Protein AF-A0A9D0KLK1-F1 (afdb_monomer_lite)

pLDDT: mean 88.94, std 11.01, range [48.66, 98.19]

Secondary structure (DSSP, 8-state):
-HHHHHHHHHHHHHHHHHHHHHHHHHHHHHHS-----S-EEEEEE-SEE-TT-EEEEEEEEE-TTT--B-TT-EEEEEEEETT--PPEEEEEEE--TTSEEEEEEEPPTT--EEEEEEEEEEETTEEEEEEEEEEE------

Foldseek 3Di:
DVVVVVVVVVVVVVVVVVVVVVVVVVVVVVPPPPLVQQKDKDKAFDQEAEAQDKGKIKIAIAGVPPRHAFWFKKKWKWKAAPVDDDTDTFDIDTAHNRRMDIDMGTHHNPDAAKMWIWIWIGGPRGIDIDIGIHHYDHDDDD

Radius of gyration: 25.29 Å; chains: 1; bounding box: 53×71×58 Å

Sequence (142 aa):
MHRWRWFLIGLWVLILLGASGLAVMVAYYVHLPQHLSQHETLVLGQSTLVPGSTTAMRVVVRDSRDAAPLPDASVKVLMRPREGGRGQVLFEGTTDERGTLGVAFTVPESAEGQQVLVVETRSALGADRFEQPVTVRREYRV

Structure (mmCIF, N/CA/C/O backbone):
data_AF-A0A9D0KLK1-F1
#
_entry.id   AF-A0A9D0KLK1-F1
#
loop_
_atom_site.group_PDB
_atom_site.id
_atom_site.type_symbol
_atom_site.label_atom_id
_atom_site.label_alt_id
_atom_site.label_comp_id
_atom_site.label_asym_id
_atom_site.label_entity_id
_atom_site.label_seq_id
_atom_site.pdbx_PDB_ins_code
_atom_site.Cartn_x
_atom_site.Cartn_y
_atom_site.Cartn_z
_atom_site.occupancy
_atom_site.B_iso_or_equiv
_atom_site.auth_seq_id
_atom_site.auth_comp_id
_atom_site.auth_asym_id
_atom_site.auth_atom_id
_atom_site.pdbx_PDB_model_num
ATOM 1 N N . MET A 1 1 ? 18.804 55.999 -39.648 1.00 60.53 1 MET A N 1
ATOM 2 C CA . MET A 1 1 ? 18.977 54.590 -40.086 1.00 60.53 1 MET A CA 1
ATOM 3 C C . MET A 1 1 ? 19.702 53.685 -39.076 1.00 60.53 1 MET A C 1
ATOM 5 O O . MET A 1 1 ? 19.455 52.488 -39.095 1.00 60.53 1 MET A O 1
ATOM 9 N N . HIS A 1 2 ? 20.551 54.204 -38.173 1.00 63.03 2 HIS A N 1
ATOM 10 C CA . HIS A 1 2 ? 21.289 53.385 -37.190 1.00 63.03 2 HIS A CA 1
ATOM 11 C C . HIS A 1 2 ? 20.370 52.713 -36.147 1.00 63.03 2 HIS A C 1
ATOM 13 O O . HIS A 1 2 ? 20.388 51.497 -36.019 1.00 63.03 2 HIS A O 1
ATOM 19 N N . ARG A 1 3 ? 19.479 53.464 -35.479 1.00 69.94 3 ARG A N 1
ATOM 20 C CA . ARG A 1 3 ? 18.626 52.963 -34.373 1.00 69.94 3 ARG A CA 1
ATOM 21 C C . ARG A 1 3 ? 17.751 51.756 -34.748 1.00 69.94 3 ARG A C 1
ATOM 23 O O . ARG A 1 3 ? 17.644 50.828 -33.961 1.00 69.94 3 ARG A O 1
ATOM 30 N N . TRP A 1 4 ? 17.202 51.726 -35.963 1.00 70.50 4 TRP A N 1
ATOM 31 C CA . TRP A 1 4 ? 16.369 50.620 -36.460 1.00 70.50 4 TRP A CA 1
ATOM 32 C C . TRP A 1 4 ? 17.148 49.303 -36.607 1.00 70.50 4 TRP A C 1
ATOM 34 O O . TRP A 1 4 ? 16.638 48.238 -36.279 1.00 70.50 4 TRP A O 1
ATOM 44 N N . ARG A 1 5 ? 18.417 49.374 -37.032 1.00 77.50 5 ARG A N 1
ATOM 45 C CA . ARG A 1 5 ? 19.294 48.197 -37.134 1.00 77.50 5 ARG A CA 1
ATOM 46 C C . ARG A 1 5 ? 19.613 47.614 -35.756 1.00 77.50 5 ARG A C 1
ATOM 48 O O . ARG A 1 5 ? 19.611 46.400 -35.616 1.00 77.50 5 ARG A O 1
ATOM 55 N N . TRP A 1 6 ? 19.803 48.455 -34.739 1.00 76.06 6 TRP A N 1
ATOM 56 C CA . TRP A 1 6 ? 20.006 48.001 -33.355 1.00 76.06 6 TRP A CA 1
ATOM 57 C C . TRP A 1 6 ? 18.751 47.369 -32.750 1.00 76.06 6 TRP A C 1
ATOM 59 O O . TRP A 1 6 ? 18.863 46.361 -32.060 1.00 76.06 6 TRP A O 1
ATOM 69 N N . PHE A 1 7 ? 17.562 47.893 -33.066 1.00 80.88 7 PHE A N 1
ATOM 70 C CA . PHE A 1 7 ? 16.302 47.253 -32.677 1.00 80.88 7 PHE A CA 1
ATOM 71 C C . PHE A 1 7 ? 16.126 45.876 -33.328 1.00 80.88 7 PHE A C 1
ATOM 73 O O . PHE A 1 7 ? 15.783 44.922 -32.637 1.00 80.88 7 PHE A O 1
ATOM 80 N N . LEU A 1 8 ? 16.418 45.748 -34.627 1.00 83.12 8 LEU A N 1
ATOM 81 C CA . LEU A 1 8 ? 16.353 44.457 -35.320 1.00 83.12 8 LEU A CA 1
ATOM 82 C C . LEU A 1 8 ? 17.360 43.449 -34.751 1.00 83.12 8 LEU A C 1
ATOM 84 O O . LEU A 1 8 ? 17.001 42.298 -34.530 1.00 83.12 8 LEU A O 1
ATOM 88 N N . ILE A 1 9 ? 18.594 43.872 -34.463 1.00 86.62 9 ILE A N 1
ATOM 89 C CA . ILE A 1 9 ? 19.612 43.004 -33.848 1.00 86.62 9 ILE A CA 1
ATOM 90 C C . ILE A 1 9 ? 19.170 42.559 -32.447 1.00 86.62 9 ILE A C 1
ATOM 92 O O . ILE A 1 9 ? 19.248 41.373 -32.135 1.00 86.62 9 ILE A O 1
ATOM 96 N N . GLY A 1 10 ? 18.648 43.475 -31.624 1.00 86.00 10 GLY A N 1
ATOM 97 C CA . GLY A 1 10 ? 18.133 43.145 -30.292 1.00 86.00 10 GLY A CA 1
ATOM 98 C C . GLY A 1 10 ? 16.967 42.153 -30.332 1.00 86.00 10 GLY A C 1
ATOM 99 O O . GLY A 1 10 ? 16.924 41.226 -29.526 1.00 86.00 10 GLY A O 1
ATOM 100 N N . LEU A 1 11 ? 16.066 42.294 -31.309 1.00 88.12 11 LEU A N 1
ATOM 101 C CA . LEU A 1 11 ? 14.948 41.371 -31.510 1.00 88.12 11 LEU A CA 1
ATOM 102 C C . LEU A 1 11 ? 15.431 39.958 -31.871 1.00 88.12 11 LEU A C 1
ATOM 104 O O . LEU A 1 11 ? 14.950 38.983 -31.298 1.00 88.12 11 LEU A O 1
ATOM 108 N N . TRP A 1 12 ? 16.414 39.837 -32.766 1.00 91.06 12 TRP A N 1
ATOM 109 C CA . TRP A 1 12 ? 16.992 38.539 -33.130 1.00 91.06 12 TRP A CA 1
ATOM 110 C C . TRP A 1 12 ? 17.712 37.863 -31.961 1.00 91.06 12 TRP A C 1
ATOM 112 O O . TRP A 1 12 ? 17.568 36.657 -31.771 1.00 91.06 12 TRP A O 1
ATOM 122 N N . VAL A 1 13 ? 18.434 38.633 -31.141 1.00 91.31 13 VAL A N 1
ATOM 123 C CA . VAL A 1 13 ? 19.089 38.114 -29.931 1.00 91.31 13 VAL A CA 1
ATOM 124 C C . VAL A 1 13 ? 18.058 37.610 -28.917 1.00 91.31 13 VAL A C 1
ATOM 126 O O . VAL A 1 13 ? 18.240 36.534 -28.351 1.00 91.31 13 VAL A O 1
ATOM 129 N N . LEU A 1 14 ? 16.948 38.333 -28.731 1.00 89.38 14 LEU A N 1
ATOM 130 C CA . LEU A 1 14 ? 15.862 37.916 -27.840 1.00 89.38 14 LEU A CA 1
ATOM 131 C C . LEU A 1 14 ? 15.211 36.604 -28.308 1.00 89.38 14 LEU A C 1
ATOM 133 O O . LEU A 1 14 ? 14.981 35.708 -27.499 1.00 89.38 14 LEU A O 1
ATOM 137 N N . ILE A 1 15 ? 14.953 36.471 -29.613 1.00 91.12 15 ILE A N 1
ATOM 138 C CA . ILE A 1 15 ? 14.375 35.252 -30.199 1.00 91.12 15 ILE A CA 1
ATOM 139 C C . ILE A 1 15 ? 15.326 34.064 -30.024 1.00 91.12 15 ILE A C 1
ATOM 141 O O . ILE A 1 15 ? 14.887 32.988 -29.622 1.00 91.12 15 ILE A O 1
ATOM 145 N N . LEU A 1 16 ? 16.625 34.254 -30.273 1.00 92.69 16 LEU A N 1
ATOM 146 C CA . LEU A 1 16 ? 17.628 33.199 -30.103 1.00 92.69 16 LEU A CA 1
ATOM 147 C C . LEU A 1 16 ? 17.758 32.750 -28.643 1.00 92.69 16 LEU A C 1
ATOM 149 O O . LEU A 1 16 ? 17.853 31.552 -28.388 1.00 92.69 16 LEU A O 1
ATOM 153 N N . LEU A 1 17 ? 17.710 33.686 -27.690 1.00 91.25 17 LEU A N 1
ATOM 154 C CA . LEU A 1 17 ? 17.699 33.375 -26.257 1.00 91.25 17 LEU A CA 1
ATOM 155 C C . LEU A 1 17 ? 16.421 32.644 -25.830 1.00 91.25 17 LEU A C 1
ATOM 157 O O . LEU A 1 17 ? 16.483 31.701 -25.044 1.00 91.25 17 LEU A O 1
ATOM 161 N N . GLY A 1 18 ? 15.265 33.042 -26.363 1.00 91.38 18 GLY A N 1
ATOM 162 C CA . GLY A 1 18 ? 14.003 32.348 -26.106 1.00 91.38 18 GLY A CA 1
ATOM 163 C C . GLY A 1 18 ? 14.013 30.916 -26.645 1.00 91.38 18 GLY A C 1
ATOM 164 O O . GLY A 1 18 ? 13.632 29.981 -25.941 1.00 91.38 18 GLY A O 1
ATOM 165 N N . ALA A 1 19 ? 14.504 30.728 -27.872 1.00 92.12 19 ALA A N 1
ATOM 166 C CA . ALA A 1 19 ? 14.598 29.418 -28.508 1.00 92.12 19 ALA A CA 1
ATOM 167 C C . ALA A 1 19 ? 15.591 28.491 -27.791 1.00 92.12 19 ALA A C 1
ATOM 169 O O . ALA A 1 19 ? 15.290 27.315 -27.591 1.00 92.12 19 ALA A O 1
ATOM 170 N N . SER A 1 20 ? 16.747 29.008 -27.359 1.00 89.06 20 SER A N 1
ATOM 171 C CA . SER A 1 20 ? 17.719 28.218 -26.599 1.00 89.06 20 SER A CA 1
ATOM 172 C C . SER A 1 20 ? 17.195 27.855 -25.209 1.00 89.06 20 SER A C 1
ATOM 174 O O . SER A 1 20 ? 17.333 26.705 -24.799 1.00 89.06 20 SER A O 1
ATOM 176 N N . GLY A 1 21 ? 16.514 28.778 -24.521 1.00 88.19 21 GLY A N 1
ATOM 177 C CA . GLY A 1 21 ? 15.853 28.506 -23.243 1.00 88.19 21 GLY A CA 1
ATOM 178 C C . GLY A 1 21 ? 14.791 27.408 -23.353 1.00 88.19 21 GLY A C 1
ATOM 179 O O . GLY A 1 21 ? 14.781 26.478 -22.548 1.00 88.19 21 GLY A O 1
ATOM 180 N N . LEU A 1 22 ? 13.953 27.456 -24.395 1.00 89.12 22 LEU A N 1
ATOM 181 C CA . LEU A 1 22 ? 12.977 26.401 -24.685 1.00 89.12 22 LEU A CA 1
ATOM 182 C C . LEU A 1 22 ? 13.649 25.064 -25.009 1.00 89.12 22 LEU A C 1
ATOM 184 O O . LEU A 1 22 ? 13.221 24.034 -24.498 1.00 89.12 22 LEU A O 1
ATOM 188 N N . ALA A 1 23 ? 14.717 25.062 -25.809 1.00 88.50 23 ALA A N 1
ATOM 189 C CA . ALA A 1 23 ? 15.448 23.841 -26.141 1.00 88.50 23 ALA A CA 1
ATOM 190 C C . ALA A 1 23 ? 16.097 23.200 -24.903 1.00 88.50 23 ALA A C 1
ATOM 192 O O . ALA A 1 23 ? 16.018 21.986 -24.737 1.00 88.50 23 ALA A O 1
ATOM 193 N N . VAL A 1 24 ? 16.675 24.005 -24.004 1.00 85.88 24 VAL A N 1
ATOM 194 C CA . VAL A 1 24 ? 17.221 23.536 -22.719 1.00 85.88 24 VAL A CA 1
ATOM 195 C C . VAL A 1 24 ? 16.112 22.984 -21.827 1.00 85.88 24 VAL A C 1
ATOM 197 O O . VAL A 1 24 ? 16.289 21.928 -21.229 1.00 85.88 24 VAL A O 1
ATOM 200 N N . MET A 1 25 ? 14.956 23.647 -21.768 1.00 81.06 25 MET A N 1
ATOM 201 C CA . MET A 1 25 ? 13.804 23.174 -21.000 1.00 81.06 25 MET A CA 1
ATOM 202 C C . MET A 1 25 ? 13.276 21.840 -21.543 1.00 81.06 25 MET A C 1
ATOM 204 O O . MET A 1 25 ? 13.072 20.908 -20.772 1.00 81.06 25 MET A O 1
ATOM 208 N N . VAL A 1 26 ? 13.112 21.701 -22.860 1.00 83.94 26 VAL A N 1
ATOM 209 C CA . VAL A 1 26 ? 12.704 20.435 -23.489 1.00 83.94 26 VAL A CA 1
ATOM 210 C C . VAL A 1 26 ? 13.750 19.353 -23.251 1.00 83.94 26 VAL A C 1
ATOM 212 O O . VAL A 1 26 ? 13.393 18.252 -22.850 1.00 83.94 26 VAL A O 1
ATOM 215 N N . ALA A 1 27 ? 15.037 19.656 -23.429 1.00 80.81 27 ALA A N 1
ATOM 216 C CA . ALA A 1 27 ? 16.106 18.710 -23.142 1.00 80.81 27 ALA A CA 1
ATOM 217 C C . ALA A 1 27 ? 16.079 18.275 -21.672 1.00 80.81 27 ALA A C 1
ATOM 219 O O . ALA A 1 27 ? 16.207 17.088 -21.401 1.00 80.81 27 ALA A O 1
ATOM 220 N N . TYR A 1 28 ? 15.835 19.192 -20.737 1.00 77.75 28 TYR A N 1
ATOM 221 C CA . TYR A 1 28 ? 15.662 18.870 -19.325 1.00 77.75 28 TYR A CA 1
ATOM 222 C C . TYR A 1 28 ? 14.476 17.919 -19.105 1.00 77.75 28 TYR A C 1
ATOM 224 O O . TYR A 1 28 ? 14.659 16.873 -18.496 1.00 77.75 28 TYR A O 1
ATOM 232 N N . TYR A 1 29 ? 13.300 18.203 -19.677 1.00 72.50 29 TYR A N 1
ATOM 233 C CA . TYR A 1 29 ? 12.122 17.328 -19.575 1.00 72.50 29 TYR A CA 1
ATOM 234 C C . TYR A 1 29 ? 12.297 15.961 -20.254 1.00 72.50 29 TYR A C 1
ATOM 236 O O . TYR A 1 29 ? 11.756 14.973 -19.769 1.00 72.50 29 TYR A O 1
ATOM 244 N N . VAL A 1 30 ? 13.049 15.883 -21.353 1.00 72.44 30 VAL A N 1
ATOM 245 C CA . VAL A 1 30 ? 13.322 14.624 -22.070 1.00 72.44 30 VAL A CA 1
ATOM 246 C C . VAL A 1 30 ? 14.390 13.786 -21.359 1.00 72.44 30 VAL A C 1
ATOM 248 O O . VAL A 1 30 ? 14.327 12.562 -21.408 1.00 72.44 30 VAL A O 1
ATOM 251 N N . HIS A 1 31 ? 15.346 14.423 -20.673 1.00 62.81 31 HIS A N 1
ATOM 252 C CA . HIS A 1 31 ? 16.372 13.743 -19.873 1.00 62.81 31 HIS A CA 1
ATOM 253 C C . HIS A 1 31 ? 15.961 13.530 -18.413 1.00 62.81 31 HIS A C 1
ATOM 255 O O . HIS A 1 31 ? 16.756 12.979 -17.649 1.00 62.81 31 HIS A O 1
ATOM 261 N N . LEU A 1 32 ? 14.750 13.937 -18.005 1.00 61.16 32 LEU A N 1
ATOM 262 C CA . LEU A 1 32 ? 14.203 13.504 -16.725 1.00 61.16 32 LEU A CA 1
ATOM 263 C C . LEU A 1 32 ? 14.197 11.972 -16.755 1.00 61.16 32 LEU A C 1
ATOM 265 O O . LEU A 1 32 ? 13.556 11.398 -17.640 1.00 61.16 32 LEU A O 1
ATOM 269 N N . PRO A 1 33 ? 14.934 11.300 -15.854 1.00 49.38 33 PRO A N 1
ATOM 270 C CA . PRO A 1 33 ? 15.031 9.857 -15.881 1.00 49.38 33 PRO A CA 1
ATOM 271 C C . PRO A 1 33 ? 13.628 9.289 -15.694 1.00 49.38 33 PRO A C 1
ATOM 273 O O . PRO A 1 33 ? 13.046 9.347 -14.611 1.00 49.38 33 PRO A O 1
ATOM 276 N N . GLN A 1 34 ? 13.077 8.755 -16.781 1.00 52.50 34 GLN A N 1
ATOM 277 C CA . GLN A 1 34 ? 11.856 7.971 -16.791 1.00 52.50 34 GLN A CA 1
ATOM 278 C C . GLN A 1 34 ? 12.150 6.616 -16.142 1.00 52.50 34 GLN A C 1
ATOM 280 O O . GLN A 1 34 ? 12.084 5.571 -16.780 1.00 52.50 34 GLN A O 1
ATOM 285 N N . HIS A 1 35 ? 12.464 6.609 -14.848 1.00 53.09 35 HIS A N 1
ATOM 286 C CA . HIS A 1 35 ? 12.232 5.428 -14.031 1.00 53.09 35 HIS A CA 1
ATOM 287 C C . HIS A 1 35 ? 10.720 5.341 -13.815 1.00 53.09 35 HIS A C 1
ATOM 289 O O . HIS A 1 35 ? 10.228 5.586 -12.715 1.00 53.09 35 HIS A O 1
ATOM 295 N N . LEU A 1 36 ? 9.961 5.073 -14.888 1.00 57.91 36 LEU A N 1
ATOM 296 C CA . LEU A 1 36 ? 8.597 4.599 -14.722 1.00 57.91 36 LEU A CA 1
ATOM 297 C C . LEU A 1 36 ? 8.732 3.295 -13.947 1.00 57.91 36 LEU A C 1
ATOM 299 O O . LEU A 1 36 ? 9.216 2.297 -14.479 1.00 57.91 36 LEU A O 1
ATOM 303 N N . SER A 1 37 ? 8.386 3.365 -12.665 1.00 70.06 37 SER A N 1
ATOM 304 C CA . SER A 1 37 ? 8.219 2.211 -11.798 1.00 70.06 37 SER A CA 1
ATOM 305 C C . SER A 1 37 ? 7.426 1.170 -12.588 1.00 70.06 37 SER A C 1
ATOM 307 O O . SER A 1 37 ? 6.290 1.434 -12.986 1.00 70.06 37 SER A O 1
ATOM 309 N N . GLN A 1 38 ? 8.020 0.007 -12.865 1.00 85.81 38 GLN A N 1
ATOM 310 C CA . GLN A 1 38 ? 7.301 -1.118 -13.480 1.00 85.81 38 GLN A CA 1
ATOM 311 C C . GLN A 1 38 ? 6.542 -1.886 -12.394 1.00 85.81 38 GLN A C 1
ATOM 313 O O . GLN A 1 38 ? 6.490 -3.104 -12.375 1.00 85.81 38 GLN A O 1
ATOM 318 N N . HIS A 1 39 ? 6.019 -1.149 -11.424 1.00 91.12 39 HIS A N 1
ATOM 319 C CA . HIS A 1 39 ? 5.348 -1.631 -10.238 1.00 91.12 39 HIS A CA 1
ATOM 320 C C . HIS A 1 39 ? 3.959 -1.016 -10.272 1.00 91.12 39 HIS A C 1
ATOM 322 O O . HIS A 1 39 ? 3.819 0.205 -10.250 1.00 91.12 39 HIS A O 1
ATOM 328 N N . GLU A 1 40 ? 2.942 -1.860 -10.320 1.00 92.62 40 GLU A N 1
ATOM 329 C CA . GLU A 1 40 ? 1.550 -1.458 -10.191 1.00 92.62 40 GLU A CA 1
ATOM 330 C C . GLU A 1 40 ? 0.963 -2.096 -8.934 1.00 92.62 40 GLU A C 1
ATOM 332 O O . GLU A 1 40 ? 1.065 -3.314 -8.747 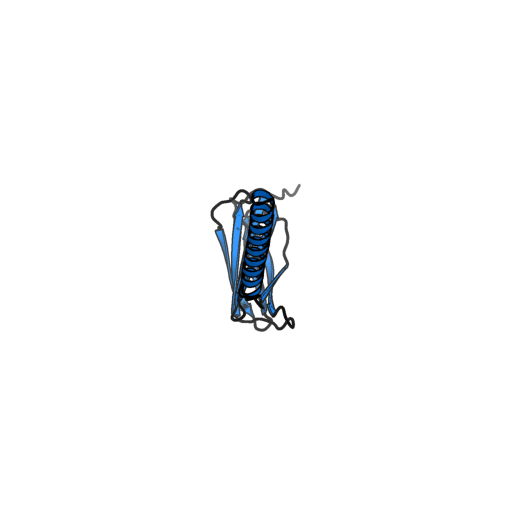1.00 92.62 40 GLU A O 1
ATOM 337 N N . THR A 1 41 ? 0.319 -1.277 -8.102 1.00 94.06 41 THR A N 1
ATOM 338 C CA . THR A 1 41 ? -0.418 -1.737 -6.924 1.00 94.06 41 THR A CA 1
ATOM 339 C C . THR A 1 41 ? -1.916 -1.547 -7.110 1.00 94.06 41 THR A C 1
ATOM 341 O O . THR A 1 41 ? -2.408 -0.451 -7.368 1.00 94.06 41 THR A O 1
ATOM 344 N N . LEU A 1 42 ? -2.667 -2.625 -6.903 1.00 93.81 42 LEU A N 1
ATOM 345 C CA . LEU A 1 42 ? -4.125 -2.633 -6.889 1.00 93.81 42 LEU A CA 1
ATOM 346 C C . LEU A 1 42 ? -4.610 -2.936 -5.473 1.00 93.81 42 LEU A C 1
ATOM 348 O O . LEU A 1 42 ? -4.239 -3.954 -4.884 1.00 93.81 42 LEU A O 1
ATOM 352 N N . VAL A 1 43 ? -5.475 -2.074 -4.942 1.00 94.56 43 VAL A N 1
ATOM 353 C CA . VAL A 1 43 ? -6.066 -2.233 -3.609 1.00 94.56 43 VAL A CA 1
ATOM 354 C C . VAL A 1 43 ? -7.564 -2.474 -3.738 1.00 94.56 43 VAL A C 1
ATOM 356 O O . VAL A 1 43 ? -8.295 -1.684 -4.330 1.00 94.56 43 VAL A O 1
ATOM 359 N N . LEU A 1 44 ? -8.022 -3.583 -3.166 1.00 93.31 44 LEU A N 1
ATOM 360 C CA . LEU A 1 44 ? -9.417 -4.000 -3.153 1.00 93.31 44 LEU A CA 1
ATOM 361 C C . LEU A 1 44 ? -9.910 -4.018 -1.708 1.00 93.31 44 LEU A C 1
ATOM 363 O O . LEU A 1 44 ? -9.545 -4.901 -0.930 1.00 93.31 44 LEU A O 1
ATOM 367 N N . GLY A 1 45 ? -10.747 -3.053 -1.344 1.00 90.69 45 GLY A N 1
ATOM 368 C CA . GLY A 1 45 ? -11.274 -2.930 0.009 1.00 90.69 45 GLY A CA 1
ATOM 369 C C . GLY A 1 45 ? -12.473 -1.995 0.087 1.00 90.69 45 GLY A C 1
ATOM 370 O O . GLY A 1 45 ? -12.838 -1.328 -0.880 1.00 90.69 45 GLY A O 1
ATOM 371 N N . GLN A 1 46 ? -13.090 -1.953 1.262 1.00 88.62 46 GLN A N 1
ATOM 372 C CA . GLN A 1 46 ? -14.203 -1.052 1.544 1.00 88.62 46 GLN A CA 1
ATOM 373 C C . GLN A 1 46 ? -13.729 0.387 1.794 1.00 88.62 46 GLN A C 1
ATOM 375 O O . GLN A 1 46 ? -12.643 0.621 2.321 1.00 88.62 46 GLN A O 1
ATOM 380 N N . SER A 1 47 ? -14.563 1.363 1.432 1.00 89.81 47 SER A N 1
ATOM 381 C CA . SER A 1 47 ? -14.308 2.797 1.640 1.00 89.81 47 SER A CA 1
ATOM 382 C C . SER A 1 47 ? -14.953 3.357 2.913 1.00 89.81 47 SER A C 1
ATOM 384 O O . SER A 1 47 ? -14.703 4.503 3.283 1.00 89.81 47 SER A O 1
ATOM 386 N N . THR A 1 48 ? -15.785 2.563 3.590 1.00 92.62 48 THR A N 1
ATOM 387 C CA . THR A 1 48 ? -16.411 2.909 4.870 1.00 92.62 48 THR A CA 1
ATOM 388 C C . THR A 1 48 ? -15.933 1.932 5.930 1.00 92.62 48 THR A C 1
ATOM 390 O O . THR A 1 48 ? -15.906 0.730 5.687 1.00 92.62 48 THR A O 1
ATOM 393 N N . LEU A 1 49 ? -15.542 2.453 7.088 1.00 93.75 49 LEU A N 1
ATOM 394 C CA . LEU A 1 49 ? -14.942 1.694 8.179 1.00 93.75 49 LEU A CA 1
ATOM 395 C C . LEU A 1 49 ? -15.660 2.002 9.494 1.00 93.75 49 LEU A C 1
ATOM 397 O O . LEU A 1 49 ? -16.153 3.115 9.694 1.00 93.75 49 LEU A O 1
ATOM 401 N N . VAL A 1 50 ? -15.677 1.029 10.404 1.00 94.06 50 VAL A N 1
ATOM 402 C CA . VAL A 1 50 ? -16.249 1.184 11.747 1.00 94.06 50 VAL A CA 1
ATOM 403 C C . VAL A 1 50 ? -15.110 1.225 12.775 1.00 94.06 50 VAL A C 1
ATOM 405 O O . VAL A 1 50 ? -14.270 0.319 12.754 1.00 94.06 50 VAL A O 1
ATOM 408 N N . PRO A 1 51 ? -15.042 2.235 13.666 1.00 93.94 51 PRO A N 1
ATOM 409 C CA . PRO A 1 5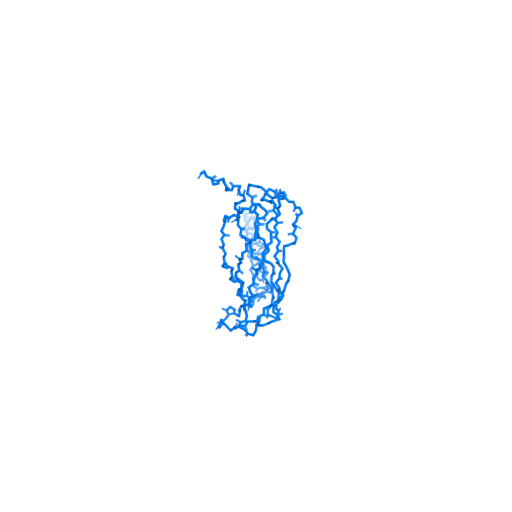1 ? -14.040 2.282 14.733 1.00 93.94 51 PRO A CA 1
ATOM 410 C C . PRO A 1 51 ? -14.021 0.991 15.560 1.00 93.94 51 PRO A C 1
ATOM 412 O O . PRO A 1 51 ? -15.081 0.465 15.896 1.00 93.94 51 PRO A O 1
ATOM 415 N N . GLY A 1 52 ? -12.834 0.473 15.878 1.00 93.12 52 GLY A N 1
ATOM 416 C CA . GLY A 1 52 ? -12.655 -0.749 16.674 1.00 93.12 52 GLY A CA 1
ATOM 417 C C . GLY A 1 52 ? -12.988 -2.058 15.947 1.00 93.12 52 GLY A C 1
ATOM 418 O O . GLY A 1 52 ? -12.724 -3.134 16.479 1.00 93.12 52 GLY A O 1
ATOM 419 N N . SER A 1 53 ? -13.536 -2.003 14.729 1.00 93.06 53 SER A N 1
ATOM 420 C CA . SER A 1 53 ? -13.841 -3.206 13.948 1.00 93.06 53 SER A CA 1
ATOM 421 C C . SER A 1 53 ? -12.608 -3.748 13.223 1.00 93.06 53 SER A C 1
ATOM 423 O O . SER A 1 53 ? -11.709 -2.997 12.829 1.00 93.06 53 SER A O 1
ATOM 425 N N . THR A 1 54 ? -12.579 -5.063 13.007 1.00 93.44 54 THR A N 1
ATOM 426 C CA . THR A 1 54 ? -11.612 -5.696 12.110 1.00 93.44 54 THR A CA 1
ATOM 427 C C . THR A 1 54 ? -12.114 -5.607 10.675 1.00 93.44 54 THR A C 1
ATOM 429 O O . THR A 1 54 ? -13.220 -6.043 10.360 1.00 93.44 54 THR A O 1
ATOM 432 N N . THR A 1 55 ? -11.278 -5.068 9.795 1.00 93.31 55 THR A N 1
ATOM 433 C CA . THR A 1 55 ? -11.528 -4.982 8.356 1.00 93.31 55 THR A CA 1
ATOM 434 C C . THR A 1 55 ? -10.468 -5.761 7.592 1.00 93.31 55 THR A C 1
ATOM 436 O O . THR A 1 55 ? -9.353 -5.962 8.077 1.00 93.31 55 THR A O 1
ATOM 439 N N . ALA A 1 56 ? -10.808 -6.160 6.370 1.00 94.81 56 ALA A N 1
ATOM 440 C CA . ALA A 1 56 ? -9.877 -6.776 5.445 1.00 94.81 56 ALA A CA 1
ATOM 441 C C . ALA A 1 56 ? -9.831 -6.023 4.112 1.00 94.81 56 ALA A C 1
ATOM 443 O O . ALA A 1 56 ? -10.812 -5.413 3.680 1.00 94.81 56 ALA A O 1
ATOM 444 N N . MET A 1 57 ? -8.682 -6.092 3.455 1.00 95.31 57 MET A N 1
ATOM 445 C CA . MET A 1 57 ? -8.492 -5.695 2.066 1.00 95.31 57 MET A CA 1
ATOM 446 C C . MET A 1 57 ? -7.490 -6.616 1.395 1.00 95.31 57 MET A C 1
ATOM 448 O O . MET A 1 57 ? -6.771 -7.375 2.044 1.00 95.31 57 MET A O 1
ATOM 452 N N . ARG A 1 58 ? -7.444 -6.540 0.074 1.00 97.38 58 ARG A N 1
ATOM 453 C CA . ARG A 1 58 ? -6.495 -7.292 -0.728 1.00 97.38 58 ARG A CA 1
ATOM 454 C C . ARG A 1 58 ? -5.632 -6.342 -1.524 1.00 97.38 58 ARG A C 1
ATOM 456 O O . ARG A 1 58 ? -6.146 -5.466 -2.212 1.00 97.38 58 ARG A O 1
ATOM 463 N N . VAL A 1 59 ? -4.332 -6.552 -1.410 1.00 97.25 59 VAL A N 1
ATOM 464 C CA . VAL A 1 59 ? -3.315 -5.846 -2.175 1.00 97.25 59 VAL A CA 1
ATOM 465 C C . VAL A 1 59 ? -2.790 -6.810 -3.229 1.00 97.25 59 VAL A C 1
ATOM 467 O O . VAL A 1 59 ? -2.514 -7.972 -2.926 1.00 97.25 59 VAL A O 1
ATOM 470 N N . VAL A 1 60 ? -2.704 -6.348 -4.470 1.00 97.31 60 VAL A N 1
ATOM 471 C CA . VAL A 1 60 ? -2.095 -7.080 -5.582 1.00 97.31 60 VAL A CA 1
ATOM 472 C C . VAL A 1 60 ? -0.999 -6.204 -6.160 1.00 97.31 60 VAL A C 1
ATOM 474 O O . VAL A 1 60 ? -1.260 -5.055 -6.506 1.00 97.31 60 VAL A O 1
ATOM 477 N N . VAL A 1 61 ? 0.207 -6.749 -6.249 1.00 97.00 61 VAL A N 1
ATOM 478 C CA . VAL A 1 61 ? 1.396 -6.080 -6.768 1.00 97.00 61 VAL A CA 1
ATOM 479 C C . VAL A 1 61 ? 1.887 -6.848 -7.987 1.00 97.00 61 VAL A C 1
ATOM 481 O O . VAL A 1 61 ? 2.113 -8.061 -7.926 1.00 97.00 61 VAL A O 1
ATOM 484 N N . ARG A 1 62 ? 2.030 -6.147 -9.111 1.00 96.50 62 ARG A N 1
ATOM 485 C CA . ARG A 1 62 ? 2.398 -6.751 -10.397 1.00 96.50 62 ARG A CA 1
ATOM 486 C C . ARG A 1 62 ? 3.256 -5.823 -11.252 1.00 96.50 62 ARG A C 1
ATOM 488 O O . ARG A 1 62 ? 3.310 -4.619 -11.001 1.00 96.50 62 ARG A O 1
ATOM 495 N N . ASP A 1 63 ? 3.922 -6.393 -12.250 1.00 94.38 63 ASP A N 1
ATOM 496 C CA . ASP A 1 63 ? 4.624 -5.638 -13.283 1.00 94.38 63 ASP A CA 1
ATOM 497 C C . ASP A 1 63 ? 3.595 -4.909 -14.162 1.00 94.38 63 ASP A C 1
ATOM 499 O O . ASP A 1 63 ? 2.656 -5.518 -14.675 1.00 94.38 63 ASP A O 1
ATOM 503 N N . SER A 1 64 ? 3.741 -3.595 -14.327 1.00 91.44 64 SER A N 1
ATOM 504 C CA . SER A 1 64 ? 2.816 -2.787 -15.134 1.00 91.44 64 SER A CA 1
ATOM 505 C C . SER A 1 64 ? 2.919 -3.064 -16.641 1.00 91.44 64 SER A C 1
ATOM 507 O O . SER A 1 64 ? 2.017 -2.708 -17.400 1.00 91.44 64 SER A O 1
ATOM 509 N N . ARG A 1 65 ? 4.004 -3.705 -17.091 1.00 90.88 65 ARG A N 1
ATOM 510 C CA . ARG A 1 65 ? 4.282 -4.022 -18.497 1.00 90.88 65 ARG A CA 1
ATOM 511 C C . ARG A 1 65 ? 3.515 -5.243 -18.997 1.00 90.88 65 ARG A C 1
ATOM 513 O O . ARG A 1 65 ? 3.025 -5.225 -20.123 1.00 90.88 65 ARG A O 1
ATOM 520 N N . ASP A 1 66 ? 3.453 -6.305 -18.199 1.00 92.75 66 ASP A N 1
ATOM 521 C CA . ASP A 1 66 ? 2.902 -7.608 -18.599 1.00 92.75 66 ASP A CA 1
ATOM 522 C C . ASP A 1 66 ? 1.968 -8.239 -17.552 1.00 92.75 66 ASP A C 1
ATOM 524 O O . ASP A 1 66 ? 1.482 -9.353 -17.751 1.00 92.75 66 ASP A O 1
ATOM 528 N N . ALA A 1 67 ? 1.671 -7.519 -16.465 1.00 93.62 67 ALA A N 1
ATOM 529 C CA . ALA A 1 67 ? 0.877 -7.987 -15.334 1.00 93.62 67 ALA A CA 1
ATOM 530 C C . ALA A 1 67 ? 1.468 -9.212 -14.609 1.00 93.62 67 ALA A C 1
ATOM 532 O O . ALA A 1 67 ? 0.741 -9.874 -13.859 1.00 93.62 67 ALA A O 1
ATOM 533 N N . ALA A 1 68 ? 2.764 -9.507 -14.785 1.00 96.12 68 ALA A N 1
ATOM 534 C CA . ALA A 1 68 ? 3.432 -10.573 -14.051 1.00 96.12 68 ALA A CA 1
ATOM 535 C C . ALA A 1 68 ? 3.382 -10.303 -12.535 1.00 96.12 68 ALA A C 1
ATOM 537 O O . ALA A 1 68 ? 3.596 -9.168 -12.104 1.00 96.12 68 ALA A O 1
ATOM 538 N N . PRO A 1 69 ? 3.097 -11.316 -11.701 1.00 96.81 69 PRO A N 1
ATOM 539 C CA . PRO A 1 69 ? 3.036 -11.132 -10.257 1.00 96.81 69 PRO A CA 1
ATOM 540 C C . PRO A 1 69 ? 4.405 -10.741 -9.693 1.00 96.81 69 PRO A C 1
ATOM 542 O O . PRO A 1 69 ? 5.429 -11.281 -10.109 1.00 96.81 69 PRO A O 1
ATOM 545 N N . LEU A 1 70 ? 4.416 -9.832 -8.715 1.00 96.44 70 LEU A N 1
ATOM 546 C CA . LEU A 1 70 ? 5.630 -9.448 -7.994 1.00 96.44 70 LEU A CA 1
ATOM 547 C C . LEU A 1 70 ? 5.598 -10.032 -6.574 1.00 96.44 70 LEU A C 1
ATOM 549 O O . LEU A 1 70 ? 4.980 -9.429 -5.686 1.00 96.44 70 LEU A O 1
ATOM 553 N N . PRO A 1 71 ? 6.221 -11.205 -6.350 1.00 96.69 71 PRO A N 1
ATOM 554 C CA . PRO A 1 71 ? 6.339 -11.792 -5.021 1.00 96.69 71 PRO A CA 1
ATOM 555 C C . PRO A 1 71 ? 7.317 -11.011 -4.145 1.00 96.69 71 PRO A C 1
ATOM 557 O O . PRO A 1 71 ? 8.125 -10.224 -4.645 1.00 96.69 71 PRO A O 1
ATOM 560 N N . ASP A 1 72 ? 7.225 -11.230 -2.833 1.00 97.00 72 ASP A N 1
ATOM 561 C CA . ASP A 1 72 ? 8.098 -10.628 -1.819 1.00 97.00 72 ASP A CA 1
ATOM 562 C C . ASP A 1 72 ? 8.112 -9.088 -1.834 1.00 97.00 72 ASP A C 1
ATOM 564 O O . ASP A 1 72 ? 8.996 -8.447 -1.258 1.00 97.00 72 ASP A O 1
ATOM 568 N N . ALA A 1 73 ? 7.115 -8.462 -2.466 1.00 97.12 73 ALA A N 1
ATOM 569 C CA . ALA A 1 73 ? 6.945 -7.023 -2.421 1.00 97.12 73 ALA A CA 1
ATOM 570 C C . ALA A 1 73 ? 6.500 -6.641 -1.010 1.00 97.12 73 ALA A C 1
ATOM 572 O O . ALA A 1 73 ? 5.505 -7.162 -0.500 1.00 97.12 73 ALA A O 1
ATOM 573 N N . SER A 1 74 ? 7.230 -5.733 -0.367 1.00 97.75 74 SER A N 1
ATOM 574 C CA . SER A 1 74 ? 6.854 -5.247 0.952 1.00 97.75 74 SER A CA 1
ATOM 575 C C . SER A 1 74 ? 5.644 -4.336 0.843 1.00 97.75 74 SER A C 1
ATOM 577 O O . SER A 1 74 ? 5.551 -3.512 -0.066 1.00 97.75 74 SER A O 1
ATOM 579 N N . VAL A 1 75 ? 4.71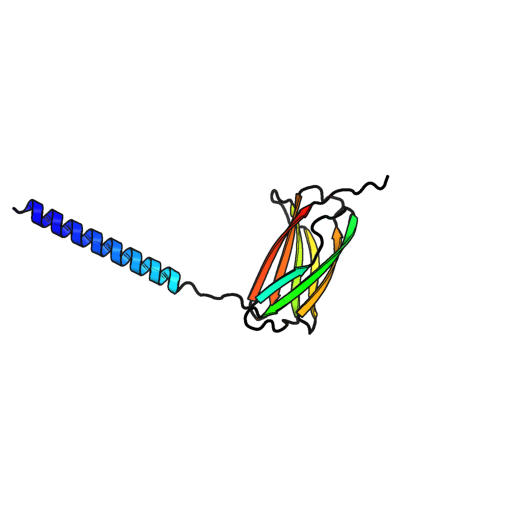2 -4.498 1.774 1.00 97.81 75 VAL A N 1
ATOM 580 C CA . VAL A 1 75 ? 3.461 -3.751 1.850 1.00 97.81 75 VAL A CA 1
ATOM 581 C C . VAL A 1 75 ? 3.324 -3.194 3.256 1.00 97.81 75 VAL A C 1
ATOM 583 O O . VAL A 1 75 ? 3.391 -3.929 4.243 1.00 97.81 75 VAL A O 1
ATOM 586 N N . LYS A 1 76 ? 3.086 -1.891 3.346 1.00 97.94 76 LYS A N 1
ATOM 587 C CA . LYS A 1 76 ? 2.815 -1.179 4.590 1.00 97.94 76 LYS A CA 1
ATOM 588 C C . LYS A 1 76 ? 1.516 -0.407 4.453 1.00 97.94 76 LYS A C 1
ATOM 590 O O . LYS A 1 76 ? 1.354 0.388 3.533 1.00 97.94 76 LYS A O 1
ATOM 595 N N . VAL A 1 77 ? 0.596 -0.627 5.384 1.00 97.06 77 VAL A N 1
ATOM 596 C CA . VAL A 1 77 ? -0.692 0.067 5.417 1.00 97.06 77 VAL A CA 1
ATOM 597 C C . VAL A 1 77 ? -0.712 1.022 6.593 1.00 97.06 77 VAL A C 1
ATOM 599 O O . VAL A 1 77 ? -0.458 0.635 7.735 1.00 97.06 77 VAL A O 1
ATOM 602 N N . LEU A 1 78 ? -1.026 2.280 6.309 1.00 96.12 78 LEU A N 1
ATOM 603 C CA . LEU A 1 78 ? -1.144 3.344 7.289 1.00 96.12 78 LEU A CA 1
ATOM 604 C C . LEU A 1 78 ? -2.511 4.013 7.185 1.00 96.12 78 LEU A C 1
ATOM 606 O O . LEU A 1 78 ? -3.119 4.062 6.120 1.00 96.12 78 LEU A O 1
ATOM 610 N N . MET A 1 79 ? -2.963 4.600 8.284 1.00 95.38 79 MET A N 1
ATOM 611 C CA . MET A 1 79 ? -4.127 5.478 8.315 1.00 95.38 79 MET A CA 1
ATOM 612 C C . MET A 1 79 ? -3.740 6.828 8.893 1.00 95.38 79 MET A C 1
ATOM 614 O O . MET A 1 79 ? -3.006 6.903 9.878 1.00 95.38 79 MET A O 1
ATOM 618 N N . ARG A 1 80 ? -4.230 7.901 8.276 1.00 94.81 80 ARG A N 1
ATOM 619 C CA . ARG A 1 80 ? -4.034 9.272 8.754 1.00 94.81 80 ARG A CA 1
ATOM 620 C C . ARG A 1 80 ? -5.295 10.118 8.562 1.00 94.81 80 ARG A C 1
ATOM 622 O O . ARG A 1 80 ? -6.031 9.867 7.606 1.00 94.81 80 ARG A O 1
ATOM 629 N N . PRO A 1 81 ? -5.492 11.173 9.370 1.00 94.12 81 PRO A N 1
ATOM 630 C CA . PRO A 1 81 ? -6.540 12.158 9.123 1.00 94.12 81 PRO A CA 1
ATOM 631 C C . PRO A 1 81 ? -6.378 12.817 7.755 1.00 94.12 81 PRO A C 1
ATOM 633 O O . PRO A 1 81 ? -5.256 13.118 7.333 1.00 94.12 81 PRO A O 1
ATOM 636 N N . ARG A 1 82 ? -7.495 13.083 7.068 1.00 91.56 82 ARG A N 1
ATOM 637 C CA . ARG A 1 82 ? -7.469 13.755 5.758 1.00 91.56 82 ARG A CA 1
ATOM 638 C C . ARG A 1 82 ? -6.912 15.178 5.835 1.00 91.56 82 ARG A C 1
ATOM 640 O O . ARG A 1 82 ? -6.269 15.628 4.893 1.00 91.56 82 ARG A O 1
ATOM 647 N N . GLU A 1 83 ? -7.122 15.858 6.957 1.00 88.25 83 GLU A N 1
ATOM 648 C CA . GLU A 1 83 ? -6.621 17.217 7.216 1.00 88.25 83 GLU A CA 1
ATOM 649 C C . GLU A 1 83 ? -5.099 17.273 7.440 1.00 88.25 83 GLU A C 1
ATOM 651 O O . GLU A 1 83 ? -4.519 18.351 7.538 1.00 88.25 83 GLU A O 1
ATOM 656 N N . GLY A 1 84 ? -4.433 16.116 7.467 1.00 81.62 84 GLY A N 1
ATOM 657 C CA . GLY A 1 84 ? -3.016 15.998 7.772 1.00 81.62 84 GLY A CA 1
ATOM 658 C C . GLY A 1 84 ? -2.779 15.603 9.227 1.00 81.62 84 GLY A C 1
ATOM 659 O O . GLY A 1 84 ? -3.594 15.831 10.116 1.00 81.62 84 GLY A O 1
ATOM 660 N N . GLY A 1 85 ? -1.656 14.933 9.468 1.00 82.88 85 GLY A N 1
ATOM 661 C CA . GLY A 1 85 ? -1.326 14.371 10.772 1.00 82.88 85 GLY A CA 1
ATOM 662 C C . GLY A 1 85 ? -0.376 13.185 10.658 1.00 82.88 85 GLY A C 1
ATOM 663 O O . GLY A 1 85 ? -0.003 12.761 9.559 1.00 82.88 85 GLY A O 1
ATOM 664 N N . ARG A 1 86 ? 0.030 12.646 11.811 1.00 86.62 86 ARG A N 1
ATOM 665 C CA . ARG A 1 86 ? 0.882 11.456 11.864 1.00 86.62 86 ARG A CA 1
ATOM 666 C C . ARG A 1 86 ? 0.078 10.239 11.401 1.00 86.62 86 ARG A C 1
ATOM 668 O O . ARG A 1 86 ? -0.999 9.980 11.925 1.00 86.62 86 ARG A O 1
ATOM 675 N N . GLY A 1 87 ? 0.621 9.501 10.436 1.00 88.94 87 GLY A N 1
ATOM 676 C CA . GLY A 1 87 ? 0.058 8.219 10.028 1.00 88.94 87 GLY A CA 1
ATOM 677 C C . GLY A 1 87 ? 0.316 7.148 11.082 1.00 88.94 87 GLY A C 1
ATOM 678 O O . GLY A 1 87 ? 1.447 6.994 11.546 1.00 88.94 87 GLY A O 1
ATOM 679 N N . GLN A 1 88 ? -0.727 6.416 11.451 1.00 94.75 88 GLN A N 1
ATOM 680 C CA . GLN A 1 88 ? -0.640 5.222 12.278 1.00 94.75 88 GLN A CA 1
ATOM 681 C C . GLN A 1 88 ? -0.496 4.000 11.373 1.00 94.75 88 GLN A C 1
ATOM 683 O O . GLN A 1 88 ? -1.293 3.814 10.457 1.00 94.75 88 GLN A O 1
ATOM 688 N N . VAL A 1 89 ? 0.513 3.169 11.628 1.00 96.62 89 VAL A N 1
ATOM 689 C CA . VAL A 1 89 ? 0.698 1.901 10.913 1.00 96.62 89 VAL A CA 1
ATOM 690 C C . VAL A 1 89 ? -0.347 0.904 11.402 1.00 96.62 89 VAL A C 1
ATOM 692 O O . VAL A 1 89 ? -0.496 0.707 12.606 1.00 96.62 89 VAL A O 1
ATOM 695 N N . LEU A 1 90 ? -1.070 0.301 10.463 1.00 96.06 90 LEU A N 1
ATOM 696 C CA . LEU A 1 90 ? -2.128 -0.673 10.725 1.00 96.06 90 LEU A CA 1
ATOM 697 C C . LEU A 1 90 ? -1.705 -2.097 10.371 1.00 96.06 90 LEU A C 1
ATOM 699 O O . LEU A 1 90 ? -2.204 -3.044 10.971 1.00 96.06 90 LEU A O 1
ATOM 703 N N . PHE A 1 91 ? -0.805 -2.247 9.397 1.00 97.44 91 PHE A N 1
ATOM 704 C CA . PHE A 1 91 ? -0.343 -3.545 8.924 1.00 97.44 91 PHE A CA 1
ATOM 705 C C . PHE A 1 91 ? 1.008 -3.431 8.205 1.00 97.44 91 PHE A C 1
ATOM 707 O O . PHE A 1 91 ? 1.260 -2.440 7.515 1.00 97.44 91 PHE A O 1
ATOM 714 N N . GLU A 1 92 ? 1.837 -4.470 8.321 1.00 97.94 92 GLU A N 1
ATOM 715 C CA . GLU A 1 92 ? 3.060 -4.676 7.538 1.00 97.94 92 GLU A CA 1
ATOM 716 C C . GLU A 1 92 ? 3.156 -6.150 7.120 1.00 97.94 92 GLU A C 1
ATOM 718 O O . GLU A 1 92 ? 2.862 -7.043 7.915 1.00 97.94 92 GLU A O 1
ATOM 723 N N . GLY A 1 93 ? 3.554 -6.410 5.875 1.00 97.69 93 GLY A N 1
ATOM 724 C CA . GLY A 1 93 ? 3.713 -7.767 5.348 1.00 97.69 93 GLY A CA 1
ATOM 725 C C . GLY A 1 93 ? 4.342 -7.793 3.956 1.00 97.69 93 GLY A C 1
ATOM 726 O O . GLY A 1 93 ? 4.779 -6.759 3.449 1.00 97.69 93 GLY A O 1
ATOM 727 N N . THR A 1 94 ? 4.391 -8.971 3.337 1.00 98.19 94 THR A N 1
ATOM 728 C CA . THR A 1 94 ? 4.949 -9.182 1.991 1.00 98.19 94 THR A CA 1
ATOM 729 C C . THR A 1 94 ? 3.990 -9.972 1.105 1.00 98.19 94 THR A C 1
ATOM 731 O O . THR A 1 94 ? 3.227 -10.796 1.606 1.00 98.19 94 THR A O 1
ATOM 734 N N . THR A 1 95 ? 3.999 -9.712 -0.204 1.00 97.81 95 THR A N 1
ATOM 735 C CA . THR A 1 95 ? 3.182 -10.461 -1.174 1.00 97.81 95 THR A CA 1
ATOM 736 C C . THR A 1 95 ? 3.656 -11.904 -1.353 1.00 97.81 95 THR A C 1
ATOM 738 O O . THR A 1 95 ? 4.843 -12.202 -1.230 1.00 97.81 95 THR A O 1
ATOM 741 N N . ASP A 1 96 ? 2.716 -12.802 -1.653 1.00 97.50 96 ASP A N 1
ATOM 742 C CA . ASP A 1 96 ? 2.979 -14.212 -1.958 1.00 97.50 96 ASP A CA 1
ATOM 743 C C . ASP A 1 96 ? 3.480 -14.428 -3.400 1.00 97.50 96 ASP A C 1
ATOM 745 O O . ASP A 1 96 ? 3.622 -13.485 -4.176 1.00 97.50 96 ASP A O 1
ATOM 749 N N . GLU A 1 97 ? 3.697 -15.688 -3.797 1.00 97.19 97 GLU A N 1
ATOM 750 C CA . GLU A 1 97 ? 4.113 -16.081 -5.159 1.00 97.19 97 GLU A CA 1
ATOM 751 C C . GLU A 1 97 ? 3.187 -15.559 -6.273 1.00 97.19 97 GLU A C 1
ATOM 753 O O . GLU A 1 97 ? 3.588 -15.460 -7.432 1.00 97.19 97 GLU A O 1
ATOM 758 N N . ARG A 1 98 ? 1.937 -15.213 -5.940 1.00 96.81 98 ARG A N 1
ATOM 759 C CA . ARG A 1 98 ? 0.957 -14.646 -6.875 1.00 96.81 98 ARG A CA 1
ATOM 760 C C . ARG A 1 98 ? 0.968 -13.118 -6.879 1.00 96.81 98 ARG A C 1
ATOM 762 O O . ARG A 1 98 ? 0.110 -12.514 -7.519 1.00 96.81 98 ARG A O 1
ATOM 769 N N . GLY A 1 99 ? 1.909 -12.488 -6.176 1.00 96.56 99 GLY A N 1
ATOM 770 C CA . GLY A 1 99 ? 1.966 -11.041 -6.006 1.00 96.56 99 GLY A CA 1
ATOM 771 C C . GLY A 1 99 ? 0.797 -10.516 -5.178 1.00 96.56 99 GLY A C 1
ATOM 772 O O . GLY A 1 99 ? 0.408 -9.362 -5.327 1.00 96.56 99 GLY A O 1
ATOM 773 N N . THR A 1 100 ? 0.185 -11.349 -4.333 1.00 97.38 100 THR A N 1
ATOM 774 C CA . THR A 1 100 ? -1.012 -10.982 -3.575 1.00 97.38 100 THR A CA 1
ATOM 775 C C . THR A 1 100 ? -0.770 -10.986 -2.077 1.00 97.38 100 THR A C 1
ATOM 777 O O . THR A 1 100 ? 0.036 -11.750 -1.555 1.00 97.38 100 THR A O 1
ATOM 780 N N . LEU A 1 101 ? -1.486 -10.117 -1.367 1.00 98.06 101 LEU A N 1
ATOM 781 C CA . LEU A 1 101 ? -1.467 -10.062 0.086 1.00 98.06 101 LEU A CA 1
ATOM 782 C C . LEU A 1 101 ? -2.868 -9.790 0.628 1.00 98.06 101 LEU A C 1
ATOM 784 O O . LEU A 1 101 ? -3.498 -8.773 0.320 1.00 98.06 101 LEU A O 1
ATOM 788 N N . GLY A 1 102 ? -3.354 -10.721 1.448 1.00 97.19 102 GLY A N 1
ATOM 789 C CA . GLY A 1 102 ? -4.517 -10.504 2.296 1.00 97.19 102 GLY A CA 1
ATOM 790 C C . GLY A 1 102 ? -4.112 -9.669 3.503 1.00 97.19 102 GLY A C 1
ATOM 791 O O . GLY A 1 102 ? -3.310 -10.106 4.322 1.00 97.19 102 GLY A O 1
ATOM 792 N N . VAL A 1 103 ? -4.671 -8.472 3.610 1.00 96.69 103 VAL A N 1
ATOM 793 C CA . VAL A 1 103 ? -4.411 -7.546 4.706 1.00 96.69 103 VAL A CA 1
ATOM 794 C C . VAL A 1 103 ? -5.624 -7.542 5.623 1.00 96.69 103 VAL A C 1
ATOM 796 O O . VAL A 1 103 ? -6.733 -7.252 5.177 1.00 96.69 103 VAL A O 1
ATOM 799 N N . ALA A 1 104 ? -5.413 -7.820 6.905 1.00 96.44 104 ALA A N 1
ATOM 800 C CA . ALA A 1 104 ? -6.428 -7.685 7.942 1.00 96.44 104 ALA A CA 1
ATOM 801 C C . ALA A 1 104 ? -5.887 -6.796 9.062 1.00 96.44 104 ALA A C 1
ATOM 803 O O . ALA A 1 104 ? -4.775 -7.009 9.542 1.00 96.44 104 ALA A O 1
ATOM 804 N N . PHE A 1 105 ? -6.665 -5.796 9.469 1.00 95.00 105 PHE A N 1
ATOM 805 C CA . PHE A 1 105 ? -6.291 -4.884 10.547 1.00 95.00 105 PHE A CA 1
ATOM 806 C C . PHE A 1 105 ? -7.514 -4.402 11.320 1.00 95.00 105 PHE A C 1
ATOM 808 O O . PHE A 1 105 ? -8.644 -4.420 10.825 1.00 95.00 105 PHE A O 1
ATOM 815 N N . THR A 1 106 ? -7.266 -3.929 12.536 1.00 95.75 106 THR A N 1
ATOM 816 C CA . THR A 1 106 ? -8.278 -3.286 13.374 1.00 95.75 106 THR A CA 1
ATOM 817 C C . THR A 1 106 ? -8.253 -1.782 13.146 1.00 95.75 106 THR A C 1
ATOM 819 O O . THR A 1 106 ? -7.196 -1.152 13.197 1.00 95.75 106 THR A O 1
ATOM 822 N N . VAL A 1 107 ? -9.421 -1.198 12.884 1.00 94.94 107 VAL A N 1
ATOM 823 C CA . VAL A 1 107 ? -9.579 0.252 12.739 1.00 94.94 107 VAL A CA 1
ATOM 824 C C . VAL A 1 107 ? -9.380 0.904 14.114 1.00 94.94 107 VAL A C 1
ATOM 826 O O . VAL A 1 107 ? -10.065 0.503 15.057 1.00 94.94 107 VAL A O 1
ATOM 829 N N . PRO A 1 108 ? -8.489 1.901 14.268 1.00 93.69 108 PRO A N 1
ATOM 830 C CA . PRO A 1 108 ? -8.278 2.561 15.555 1.00 93.69 108 PRO A CA 1
ATOM 831 C C . PRO A 1 108 ? -9.575 3.157 16.118 1.00 93.69 108 PRO A C 1
ATOM 833 O O . PRO A 1 108 ? -10.328 3.800 15.390 1.00 93.69 108 PRO A O 1
ATOM 836 N N . GLU A 1 109 ? -9.829 2.992 17.418 1.00 92.25 109 GLU A N 1
ATOM 837 C CA . GLU A 1 109 ? -11.024 3.560 18.071 1.00 92.25 109 GLU A CA 1
ATOM 838 C C . GLU A 1 109 ? -11.037 5.094 18.074 1.00 92.25 109 GLU A C 1
ATOM 840 O O . GLU A 1 109 ? -12.102 5.707 18.106 1.00 92.25 109 GLU A O 1
ATOM 845 N N . SER A 1 110 ? -9.852 5.707 18.028 1.00 89.44 110 SER A N 1
ATOM 846 C CA . SER A 1 110 ? -9.662 7.156 17.941 1.00 89.44 110 SER A CA 1
ATOM 847 C C . SER A 1 110 ? -9.875 7.719 16.534 1.00 89.44 110 SER A C 1
ATOM 849 O O . SER A 1 110 ? -9.898 8.939 16.374 1.00 89.44 110 SER A O 1
ATOM 851 N N . ALA A 1 111 ? -9.994 6.867 15.509 1.00 90.31 111 ALA A N 1
ATOM 852 C CA . ALA A 1 111 ? -10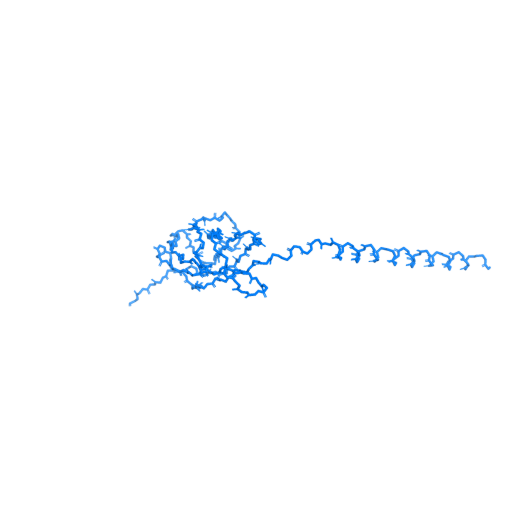.242 7.314 14.147 1.00 90.31 111 ALA A CA 1
ATOM 853 C C . ALA A 1 111 ? -11.728 7.654 13.965 1.00 90.31 111 ALA A C 1
ATOM 855 O O . ALA A 1 111 ? -12.607 6.836 14.235 1.00 90.31 111 ALA A O 1
ATOM 856 N N . GLU A 1 112 ? -12.010 8.851 13.458 1.00 90.00 112 GLU A N 1
ATOM 857 C CA . GLU A 1 112 ? -13.370 9.323 13.195 1.00 90.00 112 GLU A CA 1
ATOM 858 C C . GLU A 1 112 ? -13.397 10.229 11.957 1.00 90.00 112 GLU A C 1
ATOM 860 O O . GLU A 1 112 ? -12.414 10.898 11.629 1.00 90.00 112 GLU A O 1
ATOM 865 N N . GLY A 1 113 ? -14.517 10.234 11.235 1.00 92.62 113 GLY A N 1
ATOM 866 C CA . GLY A 1 113 ? -14.731 11.117 10.094 1.00 92.62 113 GLY A CA 1
ATOM 867 C C . GLY A 1 113 ? -13.895 10.744 8.866 1.00 92.62 113 GLY A C 1
ATOM 868 O O . GLY A 1 113 ? -13.726 9.568 8.540 1.00 92.62 113 GLY A O 1
ATOM 869 N N . GLN A 1 114 ? -13.417 11.756 8.136 1.00 94.62 114 GLN A N 1
ATOM 870 C CA . GLN A 1 114 ? -12.657 11.559 6.900 1.00 94.62 114 GLN A CA 1
ATOM 871 C C . GLN A 1 114 ? -11.198 11.208 7.202 1.00 94.62 114 GLN A C 1
ATOM 873 O O . GLN A 1 114 ? -10.432 12.016 7.730 1.00 94.62 114 GLN A O 1
ATOM 878 N N . GLN A 1 115 ? -10.800 10.012 6.794 1.00 95.00 115 GLN A N 1
ATOM 879 C CA . GLN A 1 115 ? -9.444 9.502 6.926 1.00 95.00 115 GLN A CA 1
ATOM 880 C C . GLN A 1 115 ? -8.887 9.167 5.539 1.00 95.00 115 GLN A C 1
ATOM 882 O O . GLN A 1 115 ? -9.611 9.072 4.545 1.00 95.00 115 GLN A O 1
ATOM 887 N N . VAL A 1 116 ? -7.577 8.989 5.467 1.00 95.19 116 VAL A N 1
ATOM 888 C CA . VAL A 1 116 ? -6.878 8.499 4.284 1.00 95.19 116 VAL A CA 1
ATOM 889 C C . VAL A 1 116 ? -6.140 7.239 4.682 1.00 95.19 116 VAL A C 1
ATOM 891 O O . VAL A 1 116 ? -5.321 7.250 5.605 1.00 95.19 116 VAL A O 1
ATOM 894 N N . LEU A 1 117 ? -6.437 6.161 3.971 1.00 95.44 117 LEU A N 1
ATOM 895 C CA . LEU A 1 117 ? -5.653 4.948 4.024 1.00 95.44 117 LEU A CA 1
ATOM 896 C C . LEU A 1 117 ? -4.523 5.059 3.000 1.00 95.44 117 LEU A C 1
ATOM 898 O O . LEU A 1 117 ? -4.770 5.327 1.827 1.00 95.44 117 LEU A O 1
ATOM 902 N N . VAL A 1 118 ? -3.291 4.873 3.447 1.00 95.06 118 VAL A N 1
ATOM 903 C CA . VAL A 1 118 ? -2.096 4.910 2.608 1.00 95.06 118 VAL A CA 1
ATOM 904 C C . VAL A 1 118 ? -1.538 3.498 2.538 1.00 95.06 118 VAL A C 1
ATOM 906 O O . VAL A 1 118 ? -1.244 2.904 3.573 1.00 95.06 118 VAL A O 1
ATOM 909 N N . VAL A 1 119 ? -1.395 2.968 1.330 1.00 96.19 119 VAL A N 1
ATOM 910 C CA . VAL A 1 119 ? -0.745 1.685 1.067 1.00 96.19 119 VAL A CA 1
ATOM 911 C C . VAL A 1 119 ? 0.567 1.980 0.358 1.00 96.19 119 VAL A C 1
ATOM 913 O O . VAL A 1 119 ? 0.579 2.475 -0.765 1.00 96.19 119 VAL A O 1
ATOM 916 N N . GLU A 1 120 ? 1.672 1.721 1.044 1.00 96.31 120 GLU A N 1
ATOM 917 C CA . GLU A 1 120 ? 3.020 1.859 0.504 1.00 96.31 120 GLU A CA 1
ATOM 918 C C . GLU A 1 120 ? 3.531 0.475 0.128 1.00 96.31 120 GLU A C 1
ATOM 920 O O . GLU A 1 1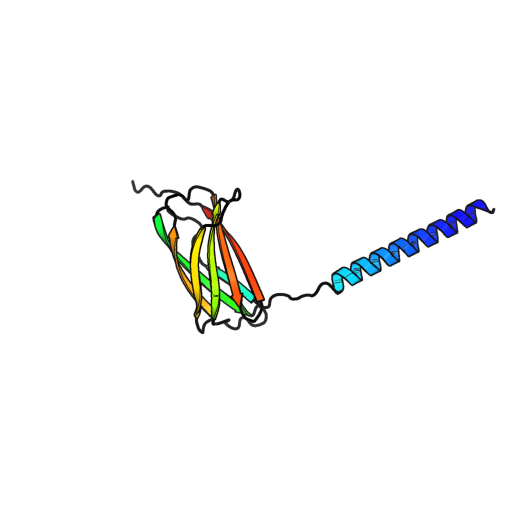20 ? 3.515 -0.442 0.952 1.00 96.31 120 GLU A O 1
ATOM 925 N N . THR A 1 121 ? 3.987 0.326 -1.111 1.00 96.25 121 THR A N 1
ATOM 926 C CA . THR A 1 121 ? 4.506 -0.936 -1.629 1.00 96.25 121 THR A CA 1
ATOM 927 C C . THR A 1 121 ? 5.896 -0.756 -2.220 1.00 96.25 121 THR A C 1
ATOM 929 O O . THR A 1 121 ? 6.214 0.279 -2.808 1.00 96.25 121 THR A O 1
ATOM 932 N N . ARG A 1 122 ? 6.764 -1.760 -2.073 1.00 95.38 122 ARG A N 1
ATOM 933 C CA . ARG A 1 122 ? 8.107 -1.756 -2.670 1.00 95.38 122 ARG A CA 1
ATOM 934 C C . ARG A 1 122 ? 8.496 -3.148 -3.151 1.00 95.38 122 ARG A C 1
ATOM 936 O O . ARG A 1 122 ? 8.300 -4.130 -2.451 1.00 95.38 122 ARG A O 1
ATOM 943 N N . SER A 1 123 ? 9.081 -3.216 -4.338 1.00 94.75 123 SER A N 1
ATOM 944 C CA . SER A 1 123 ? 9.588 -4.431 -4.973 1.00 94.75 123 SER A CA 1
ATOM 945 C C . SER A 1 123 ? 10.931 -4.150 -5.654 1.00 94.75 123 SER A C 1
ATOM 947 O O . SER A 1 123 ? 11.432 -3.022 -5.637 1.00 94.75 123 SER A O 1
ATOM 949 N N . ALA A 1 124 ? 11.512 -5.166 -6.294 1.00 89.69 124 ALA A N 1
ATOM 950 C CA . ALA A 1 124 ? 12.709 -4.995 -7.118 1.00 89.69 124 ALA A CA 1
ATOM 951 C C . ALA A 1 124 ? 12.488 -4.070 -8.334 1.00 89.69 124 ALA A C 1
ATOM 953 O O . ALA A 1 124 ? 13.448 -3.489 -8.834 1.00 89.69 124 ALA A O 1
ATOM 954 N N . LEU A 1 125 ? 11.240 -3.915 -8.798 1.00 90.25 125 LEU A N 1
ATOM 955 C CA . LEU A 1 125 ? 10.894 -3.107 -9.976 1.00 90.25 125 LEU A CA 1
ATOM 956 C C . LEU A 1 125 ? 10.517 -1.656 -9.645 1.00 90.25 125 LEU A C 1
ATOM 958 O O . LEU A 1 125 ? 10.269 -0.860 -10.552 1.00 90.25 125 LEU A O 1
ATOM 962 N N . GLY A 1 126 ? 10.482 -1.304 -8.358 1.00 91.12 126 GLY A N 1
ATOM 963 C CA . GLY A 1 126 ? 10.196 0.050 -7.904 1.00 91.12 126 GLY A CA 1
ATOM 964 C C . GLY A 1 126 ? 9.350 0.090 -6.640 1.00 91.12 126 GLY A C 1
ATOM 965 O O . GLY A 1 126 ? 9.282 -0.865 -5.867 1.00 91.12 126 GLY A O 1
ATOM 966 N N . ALA A 1 127 ? 8.711 1.227 -6.416 1.00 91.31 127 ALA A N 1
ATOM 967 C CA . ALA A 1 127 ? 7.810 1.444 -5.298 1.00 91.31 127 ALA A CA 1
ATOM 968 C C . ALA A 1 127 ? 6.567 2.187 -5.777 1.00 91.31 127 ALA A C 1
ATOM 970 O O . ALA A 1 127 ? 6.618 2.890 -6.790 1.00 91.31 127 ALA A O 1
ATOM 971 N N . ASP A 1 128 ? 5.484 2.039 -5.028 1.00 91.00 128 ASP A N 1
ATOM 972 C CA . ASP A 1 128 ? 4.235 2.744 -5.263 1.00 91.00 128 ASP A CA 1
ATOM 973 C C . ASP A 1 128 ? 3.619 3.187 -3.929 1.00 91.00 128 ASP A C 1
ATOM 975 O O . ASP A 1 128 ? 3.906 2.644 -2.855 1.00 91.00 128 ASP A O 1
ATOM 979 N N . ARG A 1 129 ? 2.805 4.236 -3.994 1.00 92.38 129 ARG A N 1
ATOM 980 C CA . ARG A 1 129 ? 2.069 4.785 -2.863 1.00 92.38 129 ARG A CA 1
ATOM 981 C C . ARG A 1 129 ? 0.646 5.081 -3.302 1.00 92.38 129 ARG A C 1
ATOM 983 O O . ARG A 1 129 ? 0.376 6.083 -3.960 1.00 92.38 129 ARG A O 1
ATOM 990 N N . PHE A 1 130 ? -0.269 4.239 -2.850 1.00 91.12 130 PHE A N 1
ATOM 991 C CA . PHE A 1 130 ? -1.689 4.374 -3.114 1.00 91.12 130 PHE A CA 1
ATOM 992 C C . PHE A 1 130 ? -2.387 5.053 -1.933 1.00 91.12 130 PHE A C 1
ATOM 994 O O . PHE A 1 130 ? -2.256 4.617 -0.790 1.00 91.12 130 PHE A O 1
ATOM 1001 N N . GLU A 1 131 ? -3.138 6.123 -2.194 1.00 93.38 131 GLU A N 1
ATOM 1002 C CA . GLU A 1 131 ? -3.909 6.834 -1.170 1.00 93.38 131 GLU A CA 1
ATOM 1003 C C . GLU A 1 131 ? -5.407 6.705 -1.446 1.00 93.38 131 GLU A C 1
ATOM 1005 O O . GLU A 1 131 ? -5.913 7.198 -2.454 1.00 93.38 131 GLU A O 1
ATOM 1010 N N . GLN A 1 132 ? -6.128 6.069 -0.524 1.00 92.06 132 GLN A N 1
ATOM 1011 C CA . GLN A 1 132 ? -7.568 5.876 -0.611 1.00 92.06 132 GLN A CA 1
ATOM 1012 C C . GLN A 1 132 ? -8.288 6.708 0.456 1.00 92.06 132 GLN A C 1
ATOM 1014 O O . GLN A 1 132 ? -8.067 6.496 1.652 1.00 92.06 132 GLN A O 1
ATOM 1019 N N . PRO A 1 133 ? -9.192 7.624 0.071 1.00 94.19 133 PRO A N 1
ATOM 1020 C CA . PRO A 1 133 ? -10.065 8.277 1.034 1.00 94.19 133 PRO A CA 1
ATOM 1021 C C . PRO A 1 133 ? -11.046 7.255 1.621 1.00 94.19 133 PRO A C 1
ATOM 1023 O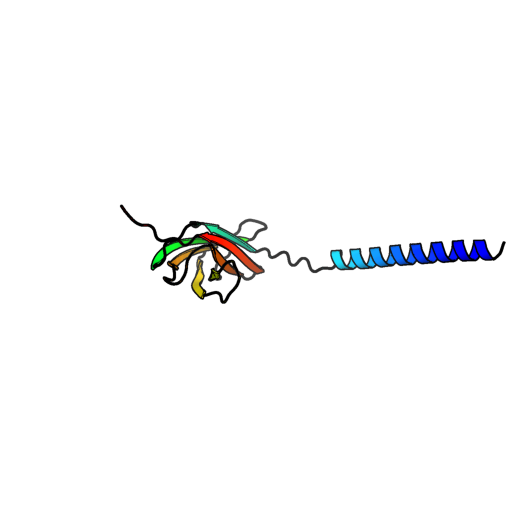 O . PRO A 1 133 ? -11.702 6.510 0.888 1.00 94.19 133 PRO A O 1
ATOM 1026 N N . VAL A 1 134 ? -11.161 7.233 2.947 1.00 94.56 134 VAL A N 1
ATOM 1027 C CA . VAL A 1 134 ? -12.096 6.369 3.675 1.00 94.56 134 VAL A CA 1
ATOM 1028 C C . VAL A 1 134 ? -12.885 7.179 4.700 1.00 94.56 134 VAL A C 1
ATOM 1030 O O . VAL A 1 134 ? -12.396 8.166 5.250 1.00 94.56 134 VAL A O 1
ATOM 1033 N N . THR A 1 135 ? -14.125 6.773 4.960 1.00 95.00 135 THR A N 1
ATOM 1034 C CA . THR A 1 135 ? -14.966 7.386 5.997 1.00 95.00 135 THR A CA 1
ATOM 1035 C C . THR A 1 135 ? -15.083 6.443 7.179 1.00 95.00 135 THR A C 1
ATOM 1037 O O . THR A 1 135 ? -15.566 5.321 7.031 1.00 95.00 135 THR A O 1
ATOM 1040 N N . VAL A 1 136 ? -14.667 6.904 8.354 1.00 93.69 136 VAL A N 1
ATOM 1041 C CA . VAL A 1 136 ? -14.791 6.160 9.603 1.00 93.69 136 VAL A CA 1
ATOM 1042 C C . VAL A 1 136 ? -16.013 6.669 10.365 1.00 93.69 136 VAL A C 1
ATOM 1044 O O . VAL A 1 136 ? -16.072 7.840 10.740 1.00 93.69 136 VAL A O 1
ATOM 1047 N N . ARG A 1 137 ? -17.008 5.805 10.578 1.00 92.69 137 ARG A N 1
ATOM 1048 C CA . ARG A 1 137 ? -18.247 6.155 11.289 1.00 92.69 137 ARG A CA 1
ATOM 1049 C C . ARG A 1 137 ? -18.741 5.000 12.152 1.00 92.69 137 ARG A C 1
ATOM 1051 O O . ARG A 1 137 ? -18.609 3.840 11.773 1.00 92.69 137 ARG A O 1
ATOM 1058 N N . ARG A 1 138 ? -19.335 5.317 13.305 1.00 88.00 138 ARG A N 1
ATOM 1059 C CA . ARG A 1 138 ? -19.985 4.315 14.160 1.00 88.00 138 ARG A CA 1
ATOM 1060 C C . ARG A 1 138 ? -21.274 3.846 13.497 1.00 88.00 138 ARG A C 1
ATOM 1062 O O . ARG A 1 138 ? -22.119 4.664 13.138 1.00 88.00 138 ARG A O 1
ATOM 1069 N N . GLU A 1 139 ? -21.412 2.539 13.329 1.00 76.00 139 GLU A N 1
ATOM 1070 C CA . GLU A 1 139 ? -22.661 1.937 12.879 1.00 76.00 139 GLU A CA 1
ATOM 1071 C C . GLU A 1 139 ? -23.485 1.571 14.117 1.00 76.00 139 GLU A C 1
ATOM 1073 O O . GLU A 1 139 ? -23.091 0.724 14.917 1.00 76.00 139 GLU A O 1
ATOM 1078 N N . TYR A 1 140 ? -24.603 2.267 14.318 1.00 65.62 140 TYR A N 1
ATOM 1079 C CA . TYR A 1 140 ? -25.561 1.930 15.365 1.00 65.62 140 TYR A CA 1
ATOM 1080 C C . TYR A 1 140 ? -26.568 0.943 14.776 1.00 65.62 140 TYR A C 1
ATOM 1082 O O . TYR A 1 140 ? -27.266 1.273 13.817 1.00 65.62 140 TYR A O 1
ATOM 1090 N N . ARG A 1 141 ? -26.643 -0.269 15.331 1.00 60.00 141 ARG A N 1
ATOM 1091 C CA . ARG A 1 141 ? -27.738 -1.198 15.033 1.00 60.00 141 ARG A CA 1
ATOM 1092 C C . ARG A 1 141 ? -28.952 -0.761 15.859 1.00 60.00 141 ARG A C 1
ATOM 1094 O O . ARG A 1 141 ? -28.834 -0.697 17.081 1.00 60.00 141 ARG A O 1
ATOM 1101 N N . VAL A 1 142 ? -30.053 -0.409 15.191 1.00 48.66 142 VAL A N 1
ATOM 1102 C CA . VAL A 1 142 ? -31.369 -0.145 15.812 1.00 48.66 142 VAL A CA 1
ATOM 1103 C C . VAL A 1 142 ? -32.117 -1.460 15.978 1.00 48.66 142 VAL A C 1
ATOM 1105 O O . VAL A 1 142 ? -32.000 -2.302 15.056 1.00 48.66 142 VAL A O 1
#